Protein AF-A0A524IYG9-F1 (afdb_monomer_lite)

Sequence (55 aa):
MVKITMAHGAGGERMQEFIRKFVIEELDHDFGEIPLS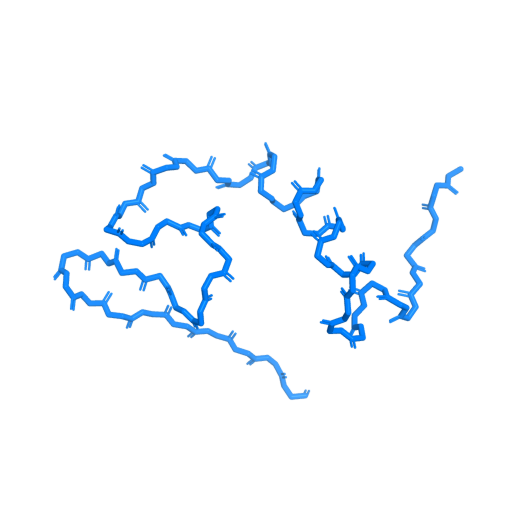ALDDAAIVDGIAFTTDSY

Structure (mmCIF, N/CA/C/O backbone):
data_AF-A0A524IYG9-F1
#
_entry.id   AF-A0A524IYG9-F1
#
loop_
_atom_site.group_PDB
_atom_site.id
_atom_site.type_symbol
_atom_site.label_atom_id
_atom_site.label_alt_id
_atom_site.label_comp_id
_atom_site.label_asym_id
_atom_site.label_entity_id
_atom_site.label_seq_id
_atom_site.pdbx_PDB_ins_code
_atom_site.Cartn_x
_atom_site.Cartn_y
_atom_site.Cartn_z
_atom_site.occupancy
_atom_site.B_iso_or_equiv
_atom_site.auth_seq_id
_atom_site.auth_comp_id
_atom_site.auth_asym_id
_atom_site.auth_atom_id
_atom_site.pdbx_PDB_model_num
ATOM 1 N N . MET A 1 1 ? 5.412 11.068 -21.364 1.00 60.50 1 MET A N 1
ATOM 2 C CA . MET A 1 1 ? 4.565 10.288 -20.433 1.00 60.50 1 MET A CA 1
ATOM 3 C C . MET A 1 1 ? 5.438 9.298 -19.693 1.00 60.50 1 MET A C 1
ATOM 5 O O . MET A 1 1 ? 6.164 8.556 -20.347 1.00 60.50 1 MET A O 1
ATOM 9 N N . VAL A 1 2 ? 5.381 9.298 -18.362 1.00 77.00 2 VAL A N 1
ATOM 10 C CA . VAL A 1 2 ? 5.967 8.219 -17.557 1.00 77.00 2 VAL A CA 1
ATOM 11 C C . VAL A 1 2 ? 5.113 6.970 -17.783 1.00 77.00 2 VAL A C 1
ATOM 13 O O . VAL A 1 2 ? 3.888 7.056 -17.751 1.00 77.00 2 VAL A O 1
ATOM 16 N N . LYS A 1 3 ? 5.743 5.836 -18.100 1.00 92.19 3 LYS A N 1
ATOM 17 C CA . LYS A 1 3 ? 5.047 4.557 -18.294 1.00 92.19 3 LYS A CA 1
ATOM 18 C C . LYS A 1 3 ? 5.096 3.741 -17.006 1.00 92.19 3 LYS A C 1
ATOM 20 O O . LYS A 1 3 ? 6.100 3.776 -16.297 1.00 92.19 3 LYS A O 1
ATOM 25 N N . ILE A 1 4 ? 4.041 2.971 -16.748 1.00 96.56 4 ILE A N 1
ATOM 26 C CA . ILE A 1 4 ? 4.075 1.914 -15.734 1.00 96.56 4 ILE A CA 1
ATOM 27 C C . ILE A 1 4 ? 4.999 0.796 -16.220 1.00 96.56 4 ILE A C 1
ATOM 29 O O . ILE A 1 4 ? 5.017 0.467 -17.407 1.00 96.56 4 ILE A O 1
ATOM 33 N N . THR A 1 5 ? 5.790 0.239 -15.306 1.00 97.19 5 THR A N 1
ATOM 34 C CA . THR A 1 5 ? 6.732 -0.848 -15.589 1.00 97.19 5 THR A CA 1
ATOM 35 C C . THR A 1 5 ? 6.541 -1.978 -14.586 1.00 97.19 5 THR A C 1
ATOM 37 O O . THR A 1 5 ? 5.988 -1.756 -13.511 1.00 97.19 5 THR A O 1
ATOM 40 N N . MET A 1 6 ? 7.071 -3.165 -14.896 1.00 97.81 6 MET A N 1
ATOM 41 C CA . MET A 1 6 ? 7.050 -4.309 -13.974 1.00 97.81 6 MET A CA 1
ATOM 42 C C . MET A 1 6 ? 7.699 -3.994 -12.620 1.00 97.81 6 MET A C 1
ATOM 44 O O . MET A 1 6 ? 7.294 -4.544 -11.605 1.00 97.81 6 MET A O 1
ATOM 48 N N . ALA A 1 7 ? 8.664 -3.069 -12.576 1.00 97.69 7 ALA A N 1
ATOM 49 C CA . ALA A 1 7 ? 9.315 -2.687 -11.327 1.00 97.69 7 ALA A CA 1
ATOM 50 C C . ALA A 1 7 ? 8.370 -1.973 -10.342 1.00 97.69 7 ALA A C 1
ATOM 52 O O . ALA A 1 7 ? 8.636 -1.993 -9.145 1.00 97.69 7 ALA A O 1
ATOM 53 N N . HIS A 1 8 ? 7.271 -1.374 -10.819 1.00 97.44 8 HIS A N 1
ATOM 54 C CA . HIS A 1 8 ? 6.259 -0.761 -9.950 1.00 97.44 8 HIS A CA 1
ATOM 55 C C . HIS A 1 8 ? 5.342 -1.791 -9.273 1.00 97.44 8 HIS A C 1
ATOM 57 O O . HIS A 1 8 ? 4.614 -1.410 -8.372 1.00 97.44 8 HIS A O 1
ATOM 63 N N . GLY A 1 9 ? 5.368 -3.065 -9.684 1.00 96.81 9 GLY A N 1
ATOM 64 C CA . GLY A 1 9 ? 4.606 -4.157 -9.058 1.00 96.81 9 GLY A CA 1
ATOM 65 C C . GLY A 1 9 ? 5.491 -5.269 -8.490 1.00 96.81 9 GLY A C 1
ATOM 66 O O . GLY A 1 9 ? 5.009 -6.358 -8.217 1.00 96.81 9 GLY A O 1
ATOM 67 N N . ALA A 1 10 ? 6.799 -5.029 -8.367 1.00 97.31 10 ALA A N 1
ATOM 68 C CA . ALA A 1 10 ? 7.779 -6.044 -7.975 1.00 97.31 10 ALA A CA 1
ATOM 69 C C . ALA A 1 10 ? 8.079 -6.078 -6.463 1.00 97.31 10 ALA A C 1
ATOM 71 O O . ALA A 1 10 ? 9.009 -6.765 -6.051 1.00 97.31 10 ALA A O 1
ATOM 72 N N . GLY A 1 11 ? 7.372 -5.295 -5.640 1.00 96.44 11 GLY A N 1
ATOM 73 C CA . GLY A 1 11 ? 7.560 -5.280 -4.182 1.00 96.44 11 GLY A CA 1
ATOM 74 C C . GLY A 1 11 ? 8.698 -4.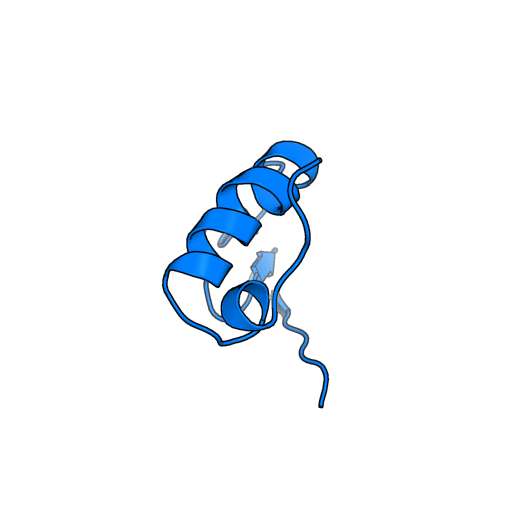395 -3.651 1.00 96.44 11 GLY A C 1
ATOM 75 O O . GLY A 1 11 ? 8.776 -4.162 -2.451 1.00 96.44 11 GLY A O 1
ATOM 76 N N . GLY A 1 12 ? 9.589 -3.896 -4.514 1.00 97.19 12 GLY A N 1
ATOM 77 C CA . GLY A 1 12 ? 10.795 -3.158 -4.106 1.00 97.19 12 GLY A CA 1
ATOM 78 C C . GLY A 1 12 ? 10.639 -1.635 -4.003 1.00 97.19 12 GLY A C 1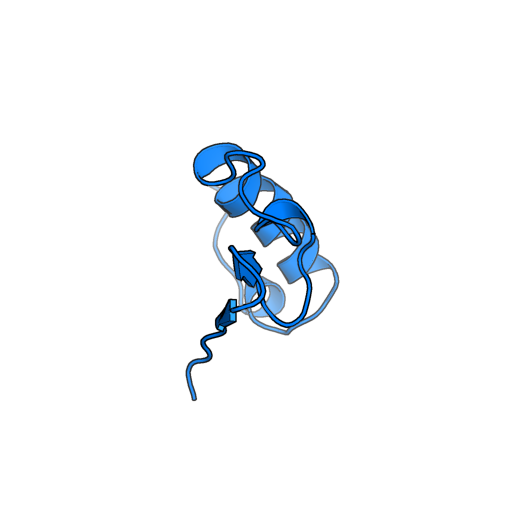
ATOM 79 O O . GLY A 1 12 ? 9.546 -1.082 -4.100 1.00 97.19 12 GLY A O 1
ATOM 80 N N . GLU A 1 13 ? 11.772 -0.935 -3.891 1.00 98.00 13 GLU A N 1
ATOM 81 C CA . GLU A 1 13 ? 11.847 0.531 -3.727 1.00 98.00 13 GLU A CA 1
ATOM 82 C C . GLU A 1 13 ? 11.038 1.306 -4.777 1.00 98.00 13 GLU A C 1
ATOM 84 O O . GLU A 1 13 ? 10.310 2.235 -4.445 1.00 98.00 13 GLU A O 1
ATOM 89 N N . ARG A 1 14 ? 11.074 0.871 -6.043 1.00 97.50 14 ARG A N 1
ATOM 90 C CA . ARG A 1 14 ? 10.306 1.513 -7.124 1.00 97.50 14 ARG A CA 1
ATOM 91 C C . ARG A 1 14 ? 8.793 1.414 -6.950 1.00 97.50 14 ARG A C 1
ATOM 93 O O . ARG A 1 14 ? 8.081 2.310 -7.391 1.00 97.50 14 ARG A O 1
ATOM 100 N N . MET A 1 15 ? 8.296 0.336 -6.346 1.00 97.88 15 MET A N 1
ATOM 101 C CA . MET A 1 15 ? 6.881 0.217 -5.994 1.00 97.88 15 MET A CA 1
ATOM 102 C C . MET A 1 15 ? 6.550 1.163 -4.838 1.00 97.88 15 MET A C 1
ATOM 104 O O . MET A 1 15 ? 5.558 1.877 -4.906 1.00 97.88 15 MET A O 1
ATOM 108 N N . GLN A 1 16 ? 7.410 1.229 -3.821 1.00 97.81 16 GLN A N 1
ATOM 109 C CA . GLN A 1 16 ? 7.224 2.115 -2.668 1.00 97.81 16 GLN A CA 1
ATOM 110 C C . GLN A 1 16 ? 7.196 3.597 -3.072 1.00 97.81 16 GLN A C 1
ATOM 112 O O . GLN A 1 16 ? 6.301 4.336 -2.666 1.00 97.81 16 GLN A O 1
ATOM 117 N N . GLU A 1 17 ? 8.119 4.031 -3.931 1.00 97.56 17 GLU A N 1
ATOM 118 C CA . GLU A 1 17 ? 8.114 5.383 -4.505 1.00 97.56 17 GLU A CA 1
ATOM 119 C C . GLU A 1 17 ? 6.833 5.662 -5.301 1.00 97.56 17 GLU A C 1
ATOM 121 O O . GLU A 1 17 ? 6.243 6.738 -5.184 1.00 97.56 17 GLU A O 1
ATOM 126 N N . PHE A 1 18 ? 6.386 4.686 -6.096 1.00 97.44 18 PHE A N 1
ATOM 127 C CA . PHE A 1 18 ? 5.164 4.795 -6.883 1.00 97.44 18 PHE A CA 1
ATOM 128 C C . PHE A 1 18 ? 3.921 4.942 -5.993 1.00 97.44 18 PHE A C 1
ATOM 130 O O . PHE A 1 18 ? 3.115 5.845 -6.220 1.00 97.44 18 PHE A O 1
ATOM 137 N N . ILE A 1 19 ? 3.787 4.103 -4.961 1.00 97.81 19 ILE A N 1
ATOM 138 C CA . ILE A 1 19 ? 2.670 4.142 -4.010 1.00 97.81 19 ILE A CA 1
ATOM 139 C C . ILE A 1 19 ? 2.630 5.494 -3.294 1.00 97.81 19 ILE A C 1
ATOM 141 O O . ILE A 1 19 ? 1.587 6.144 -3.279 1.00 97.81 19 ILE A O 1
ATOM 145 N N . ARG A 1 20 ? 3.763 5.965 -2.761 1.00 97.44 20 ARG A N 1
ATOM 146 C CA . ARG A 1 20 ? 3.817 7.261 -2.065 1.00 97.44 20 ARG A CA 1
ATOM 147 C C . ARG A 1 20 ? 3.374 8.408 -2.968 1.00 97.44 20 ARG A C 1
ATOM 149 O O . ARG A 1 20 ? 2.566 9.225 -2.552 1.00 97.44 20 ARG A O 1
ATOM 156 N N . LYS A 1 21 ? 3.863 8.431 -4.207 1.00 96.38 21 LYS A N 1
ATOM 157 C CA . LYS A 1 21 ? 3.613 9.528 -5.144 1.00 96.38 21 LYS A CA 1
ATOM 158 C C . LYS A 1 21 ? 2.205 9.546 -5.740 1.00 96.38 21 LYS A C 1
ATOM 160 O O . LYS A 1 21 ? 1.718 10.610 -6.077 1.00 96.38 21 LYS A O 1
ATOM 165 N N . PHE A 1 22 ? 1.587 8.391 -5.971 1.00 96.38 22 PHE A N 1
ATOM 166 C CA . PHE A 1 22 ? 0.335 8.333 -6.741 1.00 96.38 22 PHE A CA 1
ATOM 167 C C . PHE A 1 22 ? -0.856 7.781 -5.964 1.00 96.38 22 PHE A C 1
ATOM 169 O O . PHE A 1 22 ? -1.990 8.041 -6.349 1.00 96.38 22 PHE A O 1
ATOM 176 N N . VAL A 1 23 ? -0.620 6.993 -4.914 1.00 96.62 23 VAL A N 1
ATOM 177 C CA . VAL A 1 23 ? -1.689 6.398 -4.103 1.00 96.62 23 VAL A CA 1
ATOM 178 C C . VAL A 1 23 ? -1.882 7.221 -2.837 1.00 96.62 23 VAL A C 1
ATOM 180 O O . VAL A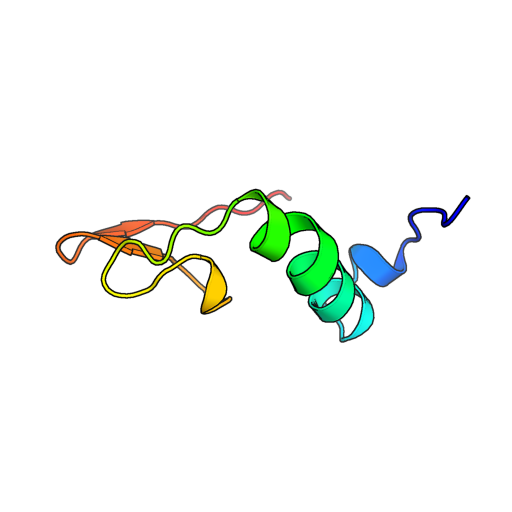 1 23 ? -2.989 7.675 -2.579 1.00 96.62 23 VAL A O 1
ATOM 183 N N . ILE A 1 24 ? -0.809 7.471 -2.080 1.00 97.62 24 ILE A N 1
ATOM 184 C CA . ILE A 1 24 ? -0.898 8.215 -0.815 1.00 97.62 24 ILE A CA 1
ATOM 185 C C . ILE A 1 24 ? -1.260 9.682 -1.049 1.00 97.62 24 ILE A C 1
ATOM 187 O O . ILE A 1 24 ? -2.175 10.170 -0.398 1.00 97.62 24 ILE A O 1
ATOM 191 N N . GLU A 1 25 ? -0.606 10.362 -1.999 1.00 96.31 25 GLU A N 1
ATOM 192 C CA . GLU A 1 25 ? -0.909 11.772 -2.315 1.00 96.31 25 GLU A CA 1
ATOM 193 C C . GLU A 1 25 ? -2.389 12.015 -2.672 1.00 96.31 25 GLU A C 1
ATOM 195 O O . GLU A 1 25 ? -2.909 13.091 -2.392 1.00 96.31 25 GLU A O 1
ATOM 200 N N . GLU A 1 26 ? -3.069 11.027 -3.261 1.00 97.00 26 GLU A N 1
ATOM 201 C CA . GLU A 1 26 ? -4.445 11.171 -3.754 1.00 97.00 26 GLU A CA 1
ATOM 202 C C . GLU A 1 26 ? -5.505 10.595 -2.802 1.00 97.00 26 GLU A C 1
ATOM 204 O O . GLU A 1 26 ? -6.633 11.089 -2.777 1.00 97.00 26 GLU A O 1
ATOM 209 N N . LEU A 1 27 ? -5.184 9.531 -2.055 1.00 96.81 27 LEU A N 1
ATOM 210 C CA . LEU A 1 27 ? -6.176 8.741 -1.311 1.00 96.81 27 LEU A CA 1
ATOM 211 C C . LEU A 1 27 ? -6.023 8.796 0.209 1.00 96.81 27 LEU A C 1
ATOM 213 O O . LEU A 1 27 ? -6.962 8.415 0.909 1.00 96.81 27 LEU A O 1
ATOM 217 N N . ASP A 1 28 ? -4.865 9.196 0.738 1.00 94.38 28 ASP A N 1
ATOM 218 C CA . ASP A 1 28 ? -4.683 9.208 2.187 1.00 94.38 28 ASP A CA 1
ATOM 219 C C . ASP A 1 28 ? -5.404 10.393 2.841 1.00 94.38 28 ASP A C 1
ATOM 221 O O . ASP A 1 28 ? -5.422 11.521 2.341 1.00 94.38 28 ASP A O 1
ATOM 225 N N . HIS A 1 29 ? -6.008 10.117 3.994 1.00 92.00 29 HIS A N 1
ATOM 226 C CA . HIS A 1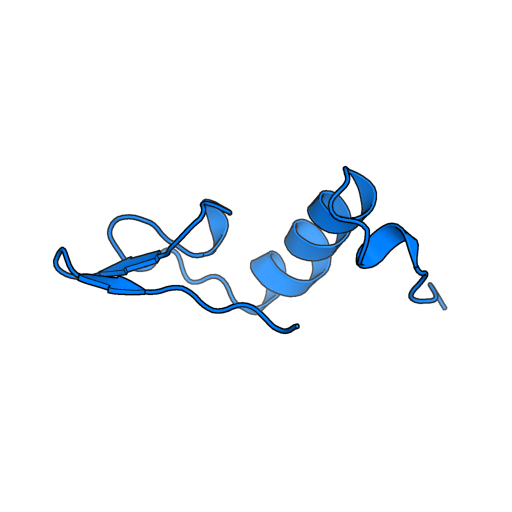 29 ? -6.782 11.081 4.775 1.00 92.00 29 HIS A CA 1
ATOM 227 C C . HIS A 1 29 ? -6.400 11.072 6.262 1.00 92.00 29 HIS A C 1
ATOM 229 O O . HIS A 1 29 ? -7.149 11.622 7.066 1.00 92.00 29 HIS A O 1
ATOM 235 N N . ASP A 1 30 ? -5.268 10.449 6.622 1.00 92.06 30 ASP A N 1
ATOM 236 C CA . ASP A 1 30 ? -4.784 10.331 8.008 1.00 92.06 30 ASP A CA 1
ATOM 237 C C . ASP A 1 30 ? -5.872 9.813 8.973 1.00 92.06 30 ASP A C 1
ATOM 239 O O . ASP A 1 30 ? -6.167 10.393 10.017 1.00 92.06 30 ASP A O 1
ATOM 243 N N . PHE A 1 31 ? -6.556 8.740 8.559 1.00 94.88 31 PHE A N 1
ATOM 244 C CA . PHE A 1 31 ? -7.687 8.163 9.283 1.00 94.88 31 PHE A CA 1
ATOM 245 C C . PHE A 1 31 ? -7.350 6.789 9.866 1.00 94.88 31 PHE A C 1
ATOM 247 O O . PHE A 1 31 ? -6.819 5.928 9.166 1.00 94.88 31 PHE A O 1
ATOM 254 N N . GLY A 1 32 ? -7.766 6.564 11.114 1.00 95.94 32 GLY A N 1
ATOM 255 C CA . GLY A 1 32 ? -7.555 5.312 11.840 1.00 95.94 32 GLY A CA 1
ATOM 256 C C . GLY A 1 32 ? -6.332 5.342 12.758 1.00 95.94 32 GLY A C 1
ATOM 257 O O . GLY A 1 32 ? -5.604 6.327 12.834 1.00 95.94 32 GLY A O 1
ATOM 258 N N . GLU A 1 33 ? -6.132 4.248 13.487 1.00 97.62 33 GLU A N 1
ATOM 259 C CA . GLU A 1 33 ? -4.976 4.037 14.371 1.00 97.62 33 GLU A CA 1
ATOM 260 C C . GLU A 1 33 ? -3.717 3.706 13.563 1.00 97.62 33 GLU A C 1
ATOM 262 O O . GLU A 1 33 ? -2.623 4.159 13.898 1.00 97.62 33 GLU A O 1
ATOM 267 N N . ILE A 1 34 ? -3.891 2.937 12.482 1.00 97.75 34 ILE A N 1
ATOM 268 C CA . ILE A 1 34 ? -2.877 2.727 11.447 1.00 97.75 34 ILE A CA 1
ATOM 269 C C . ILE A 1 34 ? -3.484 3.191 10.118 1.00 97.75 34 ILE A C 1
ATOM 271 O O . ILE A 1 34 ? -4.319 2.468 9.559 1.00 97.75 34 ILE A O 1
ATOM 275 N N . PRO A 1 35 ? -3.119 4.396 9.637 1.00 97.19 35 PRO A N 1
ATOM 276 C CA . PRO A 1 35 ? -3.652 4.956 8.402 1.00 97.19 35 PRO A CA 1
ATOM 277 C C . PRO A 1 35 ? -2.991 4.339 7.166 1.00 97.19 35 PRO A C 1
ATOM 279 O O . PRO A 1 35 ? -1.948 3.686 7.244 1.00 97.19 35 PRO A O 1
ATOM 282 N N . LEU A 1 36 ? -3.564 4.608 5.990 1.00 97.50 36 LEU A N 1
ATOM 283 C CA . LEU A 1 36 ? -3.043 4.115 4.713 1.00 97.50 36 LEU A CA 1
ATOM 284 C C . LEU A 1 36 ? -1.595 4.578 4.458 1.00 97.50 36 LEU A C 1
ATOM 286 O O . LEU A 1 36 ? -0.781 3.809 3.946 1.00 97.50 36 LEU A O 1
ATOM 290 N N . SER A 1 37 ? -1.242 5.806 4.854 1.00 97.00 37 SER A N 1
ATOM 291 C CA . SER A 1 37 ? 0.119 6.353 4.720 1.00 97.00 37 SER A CA 1
ATOM 292 C C . SER A 1 37 ? 1.191 5.658 5.563 1.00 97.00 37 SER A C 1
ATOM 294 O O . SER A 1 37 ? 2.380 5.827 5.263 1.00 97.00 37 SER A O 1
ATOM 296 N N . ALA A 1 38 ? 0.810 4.840 6.552 1.00 97.12 38 ALA A N 1
ATOM 297 C CA . ALA A 1 38 ? 1.756 4.009 7.294 1.00 97.12 38 ALA A CA 1
ATOM 298 C C . ALA A 1 38 ? 2.421 2.953 6.395 1.00 97.12 38 ALA A C 1
ATOM 300 O O . ALA A 1 38 ? 3.566 2.581 6.653 1.00 97.12 38 ALA A O 1
ATOM 301 N N . LEU A 1 39 ? 1.742 2.537 5.313 1.00 96.56 39 LEU A N 1
ATOM 302 C CA . LEU A 1 39 ? 2.194 1.481 4.399 1.00 96.56 39 LEU A CA 1
ATOM 303 C C . LEU A 1 39 ? 2.603 0.196 5.141 1.00 96.56 39 LEU A C 1
ATOM 305 O O . LEU A 1 39 ? 3.624 -0.413 4.822 1.00 96.56 39 LEU A O 1
ATOM 309 N N . ASP A 1 40 ? 1.805 -0.165 6.145 1.00 96.88 40 ASP A N 1
ATOM 310 C CA . ASP A 1 40 ? 1.942 -1.381 6.947 1.00 96.88 40 ASP A CA 1
ATOM 311 C C . ASP A 1 40 ? 1.137 -2.543 6.326 1.00 96.88 40 ASP A C 1
ATOM 313 O O . ASP A 1 40 ? 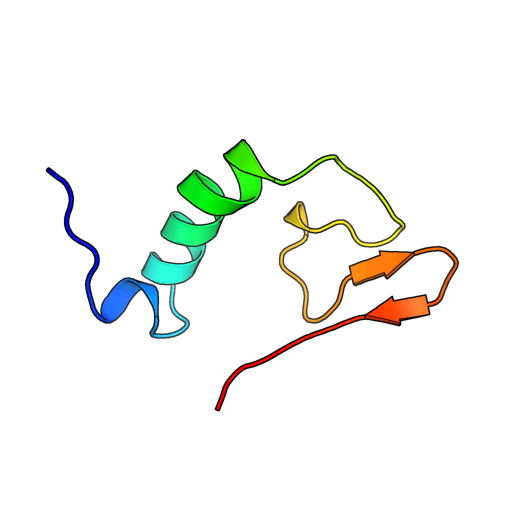0.440 -2.366 5.322 1.00 96.88 40 ASP A O 1
ATOM 317 N N . ASP A 1 41 ? 1.193 -3.727 6.934 1.00 97.44 41 ASP A N 1
ATOM 318 C CA . ASP A 1 41 ? 0.523 -4.941 6.439 1.00 97.44 41 ASP A CA 1
ATOM 319 C C . ASP A 1 41 ? -1.023 -4.852 6.478 1.00 97.44 41 ASP A C 1
ATOM 321 O O . ASP A 1 41 ? -1.725 -5.600 5.786 1.00 97.44 41 ASP A O 1
ATOM 325 N N . ALA A 1 42 ? -1.576 -3.952 7.298 1.00 97.75 42 ALA A N 1
ATOM 326 C CA . ALA A 1 42 ? -3.011 -3.714 7.437 1.00 97.75 42 ALA A CA 1
ATOM 327 C C . ALA A 1 42 ? -3.309 -2.294 7.940 1.00 97.75 42 ALA A C 1
ATOM 329 O O . ALA A 1 42 ? -2.507 -1.688 8.649 1.00 97.75 42 ALA A O 1
ATOM 330 N N . ALA A 1 43 ? -4.513 -1.801 7.647 1.00 97.69 43 ALA A N 1
ATOM 331 C CA . ALA A 1 43 ? -5.068 -0.633 8.326 1.00 97.69 43 ALA A CA 1
ATOM 332 C C . ALA A 1 43 ? -5.773 -1.058 9.623 1.00 97.69 43 ALA A C 1
ATOM 334 O O . ALA A 1 43 ? -6.360 -2.146 9.677 1.00 97.69 43 ALA A O 1
ATOM 335 N N . ILE A 1 44 ? -5.761 -0.189 10.639 1.00 98.31 44 ILE A N 1
ATOM 336 C CA . ILE A 1 44 ? -6.493 -0.402 11.897 1.00 98.31 44 ILE A CA 1
ATOM 337 C C . ILE A 1 44 ? -7.469 0.748 12.143 1.00 98.31 44 ILE A C 1
ATOM 339 O O . ILE A 1 44 ? -7.066 1.912 12.188 1.00 98.31 44 ILE A O 1
ATOM 343 N N . VAL A 1 45 ? -8.746 0.411 12.335 1.00 98.06 45 VAL A N 1
ATOM 344 C CA . VAL A 1 45 ? -9.827 1.351 12.677 1.00 98.06 45 VAL A CA 1
ATOM 345 C C . VAL A 1 45 ? -10.669 0.748 13.796 1.00 98.06 45 VAL A C 1
ATOM 347 O O . VAL A 1 45 ? -11.199 -0.351 13.635 1.00 98.06 45 VAL A O 1
ATOM 350 N N . ASP A 1 46 ? -10.790 1.452 14.922 1.00 97.62 46 ASP A N 1
ATOM 351 C CA . ASP A 1 46 ? -11.512 1.001 16.120 1.00 97.62 46 ASP A CA 1
ATOM 352 C C . ASP A 1 46 ? -11.051 -0.394 16.596 1.00 97.62 46 ASP A C 1
ATOM 354 O O . ASP A 1 46 ? -11.854 -1.260 16.960 1.00 97.62 46 ASP A O 1
ATOM 358 N N . GLY A 1 47 ? -9.739 -0.642 16.543 1.00 97.75 47 GLY A N 1
ATOM 359 C CA . GLY A 1 47 ? -9.126 -1.934 16.865 1.00 97.75 47 GLY A CA 1
ATOM 360 C C . GLY A 1 47 ? -9.399 -3.075 15.870 1.00 97.75 47 GLY A C 1
ATOM 361 O O . GLY A 1 47 ? -9.017 -4.216 16.143 1.00 97.75 47 GLY A O 1
ATOM 362 N N . ILE A 1 48 ? -10.045 -2.814 14.728 1.00 98.19 48 ILE A N 1
ATOM 363 C CA . ILE A 1 48 ? -10.285 -3.803 13.666 1.00 98.19 48 ILE A CA 1
ATOM 364 C C . ILE A 1 48 ? -9.187 -3.695 12.607 1.00 98.19 48 ILE A C 1
ATOM 366 O O . ILE A 1 48 ? -9.002 -2.637 12.012 1.00 98.19 48 ILE A O 1
ATOM 370 N N . ALA A 1 49 ? -8.505 -4.810 12.331 1.00 98.44 49 ALA A N 1
ATOM 371 C CA . ALA A 1 49 ? -7.524 -4.911 11.253 1.00 98.44 49 ALA A CA 1
ATOM 372 C C . ALA A 1 49 ? -8.188 -5.284 9.916 1.00 98.44 49 ALA A C 1
ATOM 374 O O . ALA A 1 49 ? -8.979 -6.232 9.853 1.00 98.44 49 ALA A O 1
ATOM 375 N N . PHE A 1 50 ? -7.828 -4.581 8.841 1.00 98.06 50 PHE A N 1
ATOM 376 C CA . PHE A 1 50 ? -8.285 -4.871 7.481 1.00 98.06 50 PHE A CA 1
ATOM 377 C C . PHE A 1 50 ? -7.125 -4.838 6.480 1.00 98.06 50 PHE A C 1
ATOM 379 O O . PHE A 1 50 ? -6.302 -3.924 6.498 1.00 98.06 50 PHE A O 1
ATOM 386 N N . THR A 1 51 ? -7.070 -5.839 5.599 1.00 98.12 51 THR A N 1
ATOM 387 C CA . THR A 1 51 ? -6.031 -5.989 4.571 1.00 98.12 51 THR A CA 1
ATOM 388 C C . THR A 1 51 ? -6.599 -6.657 3.316 1.00 98.12 51 THR A C 1
ATOM 390 O O . THR A 1 51 ? -7.670 -7.272 3.358 1.00 98.12 51 THR A O 1
ATOM 393 N N . THR A 1 52 ? -5.903 -6.518 2.189 1.00 97.62 52 THR A N 1
ATOM 394 C CA . THR A 1 52 ? -6.280 -7.098 0.896 1.00 97.62 52 THR A CA 1
ATOM 395 C C . THR A 1 52 ? -5.041 -7.370 0.057 1.00 97.62 52 THR A C 1
ATOM 397 O O . THR A 1 52 ? -4.124 -6.561 0.032 1.00 97.62 52 THR A O 1
ATOM 400 N N . ASP A 1 53 ? -5.071 -8.463 -0.700 1.00 96.38 53 ASP A N 1
ATOM 401 C CA . ASP A 1 53 ? -4.047 -8.814 -1.680 1.00 96.38 53 ASP A CA 1
ATOM 402 C C . ASP A 1 53 ? -4.690 -9.505 -2.886 1.00 96.38 53 ASP A C 1
ATOM 404 O O . ASP A 1 53 ? -5.720 -10.177 -2.769 1.00 96.38 53 ASP A O 1
ATOM 408 N N . SER A 1 54 ? -4.078 -9.341 -4.056 1.00 96.06 54 SER A N 1
ATOM 409 C CA . SER A 1 54 ? -4.400 -10.115 -5.261 1.00 96.06 54 SER A CA 1
ATOM 410 C C . SER A 1 54 ? -3.384 -11.240 -5.467 1.00 96.06 54 SER A C 1
ATOM 412 O O . SER A 1 54 ? -2.207 -11.046 -5.173 1.00 96.06 54 SER A O 1
ATOM 414 N N . TYR A 1 55 ? -3.824 -12.370 -6.034 1.00 85.94 55 TYR A N 1
ATOM 415 C CA . TYR A 1 55 ? -2.953 -13.470 -6.478 1.00 85.94 55 TYR A CA 1
ATOM 416 C C . TYR A 1 55 ? -2.572 -13.356 -7.956 1.00 85.94 55 TYR A C 1
ATOM 418 O O . TYR A 1 55 ? -3.464 -13.007 -8.765 1.00 85.94 55 TYR A O 1
#

pLDDT: mean 95.69, std 5.83, range [60.5, 98.44]

Secondary structure (DSSP, 8-state):
-PPP-GGGGSSSHHHHHHHIIIIIHHH----SSB-GGG--SSEEETTEEE-----

Radius of gyration: 12.76 Å; chains: 1; bounding box: 23×25×37 Å

Foldseek 3Di:
DDDDDVVLVPPDPNVVVVCVVPVCVVPWDPDAPATVVNVDQFGHHPNDTDHDDDD